Protein AF-A0A8T7A6J3-F1 (afdb_monomer)

pLDDT: mean 74.72, std 15.73, range [44.06, 95.0]

Solvent-accessible surface area (backbone atoms only — not comparable to full-atom values): 5690 Å² total; per-residue (Å²): 135,82,86,67,66,51,76,50,78,47,76,49,74,52,77,58,82,90,75,79,76,72,84,59,89,37,84,43,76,64,45,21,64,72,60,32,50,77,46,80,47,78,46,80,44,80,47,76,46,84,45,99,89,51,100,61,62,47,58,45,37,37,38,36,42,36,45,33,42,32,42,19,66,36,82,58,31,37,45,35,43,36,41,38,42,36,38,67,49,81,80,72,67,70,132

Radius of gyration: 21.56 Å; Cα contacts (8 Å, |Δi|>4): 183; chains: 1; bounding box: 50×22×57 Å

Sequence (95 aa):
MKKRTSFFIRFAFASLLLANLPPANATSLSSAFSEGSAKLDIRYRFETVDQQNLTKDANASTVRTRLGYQTGTVWGLNAYIEVDDVRRIGVADYN

Secondary structure (DSSP, 8-state):
----EEEEEEEEEEEPP-S-----S--SHHHHHHT-EEEEEEEEEEEEE--TTSSS-EEEEEEEEEEEEEPPPBTTEEEEEEEEEEEEES-----

Mean predicted aligned error: 11.52 Å

Foldseek 3Di:
DDFDKDKDKDKDKDADDPDDDDPDPAQDPVQQAVVKDKDKDKDKDWDWDDDPPDPDIFTWIKIKIKIKMKTDAHPRIIMIMMIIIMGIDDDGPDD

Nearest PDB structures (foldseek):
  6h04-assembly1_F  TM=4.3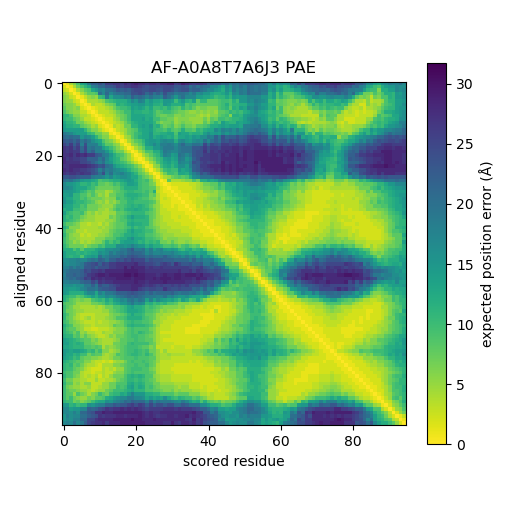12E-01  e=1.664E+00  Homo sapiens
  6h03-assembly1_F  TM=3.512E-01  e=1.006E+00  Homo sapiens
  6shc-assembly1_A-2  TM=3.673E-01  e=3.444E+00  Homo sapiens

Structure (mmCIF, N/CA/C/O backbone):
data_AF-A0A8T7A6J3-F1
#
_entry.id   AF-A0A8T7A6J3-F1
#
loop_
_atom_site.group_PDB
_atom_site.id
_atom_site.type_symbol
_atom_site.label_atom_id
_atom_site.label_alt_id
_atom_site.label_comp_id
_atom_site.label_asym_id
_atom_site.label_entity_id
_atom_site.label_seq_id
_atom_site.pdbx_PDB_ins_code
_atom_site.Cartn_x
_atom_site.Cartn_y
_atom_site.Cartn_z
_atom_site.occupancy
_atom_site.B_iso_or_equiv
_atom_site.auth_seq_id
_atom_site.auth_comp_id
_atom_site.auth_asym_id
_atom_site.auth_atom_id
_atom_site.pdbx_PDB_model_num
ATOM 1 N N . MET A 1 1 ? 25.783 8.261 -15.632 1.00 44.06 1 MET A N 1
ATOM 2 C CA . MET A 1 1 ? 24.400 8.787 -15.500 1.00 44.06 1 MET A CA 1
ATOM 3 C C . MET A 1 1 ? 23.816 8.443 -14.135 1.00 44.06 1 MET A C 1
ATOM 5 O O . MET A 1 1 ? 24.036 7.344 -13.641 1.00 44.06 1 MET A O 1
ATOM 9 N N . LYS A 1 2 ? 23.117 9.392 -13.498 1.00 45.72 2 LYS A N 1
ATOM 10 C CA . LYS A 1 2 ? 22.617 9.291 -12.115 1.00 45.72 2 LYS A CA 1
ATOM 11 C C . LYS A 1 2 ? 21.363 8.407 -12.083 1.00 45.72 2 LYS A C 1
ATOM 13 O O . LYS A 1 2 ? 20.361 8.766 -12.699 1.00 45.72 2 LYS A O 1
ATOM 18 N N . LYS A 1 3 ? 21.410 7.262 -11.390 1.00 54.22 3 LYS A N 1
ATOM 19 C CA . LYS A 1 3 ? 20.226 6.422 -11.137 1.00 54.22 3 LYS A CA 1
ATOM 20 C C . LYS A 1 3 ? 19.197 7.283 -10.394 1.00 54.22 3 LYS A C 1
ATOM 22 O O . LYS A 1 3 ? 19.422 7.658 -9.248 1.00 54.22 3 LYS A O 1
ATOM 27 N N . ARG A 1 4 ? 18.124 7.690 -11.077 1.00 59.56 4 ARG A N 1
ATOM 28 C CA . ARG A 1 4 ? 17.021 8.432 -10.460 1.00 59.56 4 ARG A CA 1
ATOM 29 C C . ARG A 1 4 ? 16.062 7.414 -9.857 1.00 59.56 4 ARG A C 1
ATOM 31 O O . ARG A 1 4 ? 15.316 6.763 -10.582 1.00 59.56 4 ARG A O 1
ATOM 38 N N . THR A 1 5 ? 16.145 7.273 -8.543 1.00 63.78 5 THR A N 1
ATOM 39 C CA . THR A 1 5 ? 15.159 6.571 -7.723 1.00 63.78 5 THR A CA 1
ATOM 40 C C . THR A 1 5 ? 14.351 7.637 -7.004 1.00 63.78 5 THR A C 1
ATOM 42 O O . THR A 1 5 ? 14.923 8.592 -6.472 1.00 63.78 5 THR A O 1
ATOM 45 N N . SER A 1 6 ? 13.031 7.513 -7.024 1.00 74.06 6 SER A N 1
ATOM 46 C CA . SER A 1 6 ? 12.141 8.409 -6.294 1.00 74.06 6 SER A CA 1
ATOM 47 C C . SER A 1 6 ? 11.330 7.580 -5.318 1.00 74.06 6 SER A C 1
ATOM 49 O O . SER A 1 6 ? 10.660 6.631 -5.716 1.00 74.06 6 SER A O 1
ATOM 51 N N . PHE A 1 7 ? 11.436 7.942 -4.046 1.00 73.19 7 PHE A N 1
ATOM 52 C CA . PHE A 1 7 ? 10.795 7.259 -2.937 1.00 73.19 7 PHE A CA 1
ATOM 53 C C . PHE A 1 7 ? 9.922 8.267 -2.200 1.00 73.19 7 PHE A C 1
ATOM 55 O O . PHE A 1 7 ? 10.396 9.349 -1.845 1.00 73.19 7 PHE A O 1
ATOM 62 N N . PHE A 1 8 ? 8.652 7.930 -2.006 1.00 79.94 8 PHE A N 1
ATOM 63 C CA . PHE A 1 8 ? 7.691 8.784 -1.318 1.00 79.94 8 PHE A CA 1
ATOM 64 C C . PHE A 1 8 ? 6.965 7.979 -0.246 1.00 79.94 8 PHE A C 1
ATOM 66 O O . PHE A 1 8 ? 6.552 6.847 -0.478 1.00 79.94 8 PHE A O 1
ATOM 73 N N . ILE A 1 9 ? 6.773 8.593 0.917 1.00 83.75 9 ILE A N 1
ATOM 74 C CA . ILE A 1 9 ? 5.906 8.076 1.975 1.00 83.75 9 ILE A CA 1
ATOM 75 C C . ILE A 1 9 ? 4.772 9.078 2.149 1.00 83.75 9 ILE A C 1
ATOM 77 O O . ILE A 1 9 ? 5.009 10.285 2.235 1.00 83.75 9 ILE A O 1
ATOM 81 N N . ARG A 1 10 ? 3.540 8.578 2.178 1.00 86.50 10 ARG A N 1
ATOM 82 C CA . ARG A 1 10 ? 2.329 9.366 2.400 1.00 86.50 10 ARG A CA 1
ATOM 83 C C . ARG A 1 10 ? 1.603 8.815 3.614 1.00 86.50 10 ARG A C 1
ATOM 85 O O . ARG A 1 10 ? 1.457 7.606 3.765 1.00 86.50 10 ARG A O 1
ATOM 92 N N . PHE A 1 11 ? 1.141 9.718 4.464 1.00 85.06 11 PHE A N 1
ATOM 93 C CA . PHE A 1 11 ? 0.324 9.394 5.622 1.00 85.06 11 PHE A CA 1
ATOM 94 C C . PHE A 1 11 ? -0.951 10.226 5.562 1.00 85.06 11 PHE A C 1
ATOM 96 O O . PHE A 1 11 ? -0.894 11.426 5.285 1.00 85.06 11 PHE A O 1
ATOM 103 N N . ALA A 1 12 ? -2.089 9.587 5.802 1.00 83.81 12 ALA A N 1
ATOM 104 C CA . ALA A 1 12 ? -3.374 10.251 5.908 1.00 83.81 12 ALA A CA 1
ATOM 105 C C . ALA A 1 12 ? -4.110 9.747 7.149 1.00 83.81 12 ALA A C 1
ATOM 107 O O . ALA A 1 12 ? -4.118 8.556 7.455 1.00 83.81 12 ALA A O 1
ATOM 108 N N . PHE A 1 13 ? -4.741 10.678 7.851 1.00 81.44 13 PHE A N 1
ATOM 109 C CA . PHE A 1 13 ? -5.570 10.410 9.014 1.00 81.44 13 PHE A CA 1
ATOM 110 C C . PHE A 1 13 ? -6.931 11.039 8.749 1.00 81.44 13 PHE A C 1
ATOM 112 O O . PHE A 1 13 ? -7.001 12.239 8.475 1.00 81.44 13 PHE A O 1
ATOM 119 N N . ALA A 1 14 ? -7.990 10.234 8.769 1.00 78.44 14 ALA A N 1
ATOM 120 C CA . ALA A 1 14 ? -9.343 10.722 8.552 1.00 78.44 14 ALA A CA 1
ATOM 121 C C . ALA A 1 14 ? -10.124 10.634 9.866 1.00 78.44 14 ALA A C 1
ATOM 123 O O . ALA A 1 14 ? -10.229 9.575 10.488 1.00 78.44 14 ALA A O 1
ATOM 124 N N . SER A 1 15 ? -10.665 11.778 10.286 1.00 70.00 15 SER A N 1
ATOM 125 C CA . SER A 1 15 ? -11.632 11.868 11.372 1.00 70.00 15 SER A CA 1
ATOM 126 C C . SER A 1 15 ? -13.029 12.081 10.798 1.00 70.00 15 SER A C 1
ATOM 128 O O . SER A 1 15 ? -13.235 12.901 9.901 1.00 70.00 15 SER A O 1
ATOM 130 N N . LEU A 1 16 ? -14.003 11.327 11.304 1.00 66.00 16 LEU A N 1
ATOM 131 C CA . LEU A 1 16 ? -15.409 11.516 10.967 1.00 66.00 16 LEU A CA 1
ATOM 132 C C . LEU A 1 16 ? -16.033 12.574 11.900 1.00 66.00 16 LEU A C 1
ATOM 134 O O . LEU A 1 16 ? -15.843 12.522 13.115 1.00 66.00 16 LEU A O 1
ATOM 138 N N . LEU A 1 17 ? -16.783 13.534 11.346 1.00 62.72 17 LEU A N 1
ATOM 139 C CA . LEU A 1 17 ? -17.563 14.515 12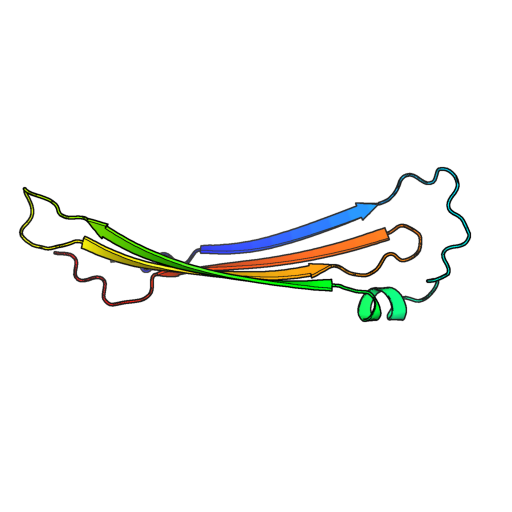.117 1.00 62.72 17 LEU A CA 1
ATOM 140 C C . LEU A 1 17 ? -18.601 13.785 12.993 1.00 62.72 17 LEU A C 1
ATOM 142 O O . LEU A 1 17 ? -19.425 13.035 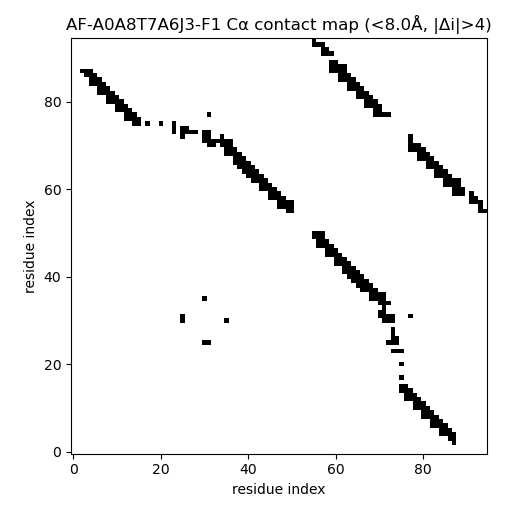12.472 1.00 62.72 17 LEU A O 1
ATOM 146 N N . LEU A 1 18 ? -18.558 14.006 14.316 1.00 59.78 18 LEU A N 1
ATOM 147 C CA . LEU A 1 18 ? -19.362 13.320 15.345 1.00 59.78 18 LEU A CA 1
ATOM 148 C C . LEU A 1 18 ? -20.857 13.713 15.352 1.00 59.78 18 LEU A C 1
ATOM 150 O O . LEU A 1 18 ? -21.410 14.092 16.383 1.00 59.78 18 LEU A O 1
ATOM 154 N N . ALA A 1 19 ? -21.552 13.601 14.225 1.00 53.44 19 ALA A N 1
ATOM 155 C CA . ALA A 1 19 ? -23.008 13.663 14.214 1.00 53.44 19 ALA A CA 1
ATOM 156 C C . ALA A 1 19 ? -23.575 12.236 14.217 1.00 53.44 19 ALA A C 1
ATOM 158 O O . ALA A 1 19 ? -23.771 11.629 13.171 1.00 53.44 19 ALA A O 1
ATOM 159 N N . ASN A 1 20 ? -23.852 11.725 15.420 1.00 56.75 20 ASN A N 1
ATOM 160 C CA . ASN A 1 20 ? -24.749 10.588 15.654 1.00 56.75 20 ASN A CA 1
ATOM 161 C C . ASN A 1 20 ? -24.286 9.227 15.083 1.00 56.75 20 ASN A C 1
ATOM 163 O O . ASN A 1 20 ? -24.962 8.607 14.262 1.00 56.75 20 ASN A O 1
ATOM 167 N N . LEU A 1 21 ? -23.135 8.731 15.548 1.00 55.94 21 LEU A N 1
ATOM 168 C CA . LEU A 1 21 ? -22.711 7.358 15.265 1.00 55.94 21 LEU A CA 1
ATOM 169 C C . LEU A 1 21 ? -23.528 6.355 16.107 1.00 55.94 21 LEU A C 1
ATOM 171 O O . LEU A 1 21 ? -23.618 6.536 17.325 1.00 55.94 21 LEU A O 1
ATOM 175 N N . PRO A 1 22 ? -24.073 5.272 15.513 1.00 55.78 22 PRO A N 1
ATOM 176 C CA . PRO A 1 22 ? -24.472 4.101 16.289 1.00 55.78 22 PRO A CA 1
ATOM 177 C C . PRO A 1 22 ? -23.253 3.584 17.074 1.00 55.78 22 PRO A C 1
ATOM 179 O O . PRO A 1 22 ? -22.120 3.826 16.644 1.00 55.78 22 PRO A O 1
ATOM 182 N N . PRO A 1 23 ? -23.441 2.914 18.229 1.00 56.25 23 PRO A N 1
ATOM 183 C CA . PRO A 1 23 ? -22.330 2.444 19.049 1.00 56.25 23 PRO A CA 1
ATOM 184 C C . PRO A 1 23 ? -21.361 1.657 18.170 1.00 56.25 23 PRO A C 1
ATOM 186 O O . PRO A 1 23 ? -21.723 0.637 17.594 1.00 56.25 23 PRO A O 1
ATOM 189 N N . ALA A 1 24 ? -20.146 2.183 18.013 1.00 57.28 24 ALA A N 1
ATOM 190 C CA . ALA A 1 24 ? -19.109 1.540 17.229 1.00 57.28 24 ALA A CA 1
ATOM 191 C C . ALA A 1 24 ? -18.831 0.167 17.855 1.00 57.28 24 ALA A C 1
ATOM 193 O O . ALA A 1 24 ? -18.224 0.080 18.920 1.00 57.28 24 ALA A O 1
ATOM 194 N N . ASN A 1 25 ? -19.284 -0.905 17.202 1.00 54.28 25 ASN A N 1
ATOM 195 C CA . ASN A 1 25 ? -19.052 -2.286 17.637 1.00 54.28 25 ASN A CA 1
ATOM 196 C C . ASN A 1 25 ? -17.552 -2.653 17.709 1.00 54.28 25 ASN A C 1
ATOM 198 O O . ASN A 1 25 ? -17.206 -3.669 18.303 1.00 54.28 25 ASN A O 1
ATOM 202 N N . ALA A 1 26 ? -16.667 -1.819 17.156 1.00 57.53 26 ALA A N 1
ATOM 203 C CA . ALA A 1 26 ? -15.217 -1.932 17.242 1.00 57.53 26 ALA A CA 1
ATOM 204 C C . ALA A 1 26 ? -14.650 -0.925 18.264 1.00 57.53 26 ALA A C 1
ATOM 206 O O . ALA A 1 26 ? -14.172 0.155 17.916 1.00 57.53 26 ALA A O 1
ATOM 207 N N . THR A 1 27 ? -14.709 -1.271 19.551 1.00 66.38 27 THR A N 1
ATOM 208 C CA . THR A 1 27 ? -14.086 -0.517 20.660 1.00 66.38 27 THR A CA 1
ATOM 209 C C . THR A 1 27 ? -12.609 -0.858 20.869 1.00 66.38 27 THR A C 1
ATOM 211 O O . THR A 1 27 ? -11.957 -0.250 21.716 1.00 66.38 27 THR A O 1
ATOM 214 N N . SER A 1 28 ? -12.071 -1.833 20.128 1.00 79.50 28 SER A N 1
ATOM 215 C CA . SER A 1 28 ? -10.730 -2.372 20.358 1.00 79.50 28 SER A CA 1
ATOM 216 C C . SER A 1 28 ? -9.705 -1.864 19.343 1.00 79.50 28 SER A C 1
ATOM 218 O O . SER A 1 28 ? -9.975 -1.758 18.149 1.00 79.50 28 SER A O 1
ATOM 220 N N . LEU A 1 29 ? -8.476 -1.609 19.794 1.00 80.75 29 LEU A N 1
ATOM 221 C CA . LEU A 1 29 ? -7.373 -1.293 18.883 1.00 80.75 29 LEU A CA 1
ATOM 222 C C . LEU A 1 29 ? -7.006 -2.502 18.000 1.00 80.75 29 LEU A C 1
ATOM 224 O O . LEU A 1 29 ? -6.550 -2.332 16.875 1.00 80.75 29 LEU A O 1
ATOM 228 N N . SER A 1 30 ? -7.265 -3.728 18.467 1.00 85.12 30 SER A N 1
ATOM 229 C CA . SER A 1 30 ? -7.092 -4.951 17.676 1.00 85.12 30 SER A CA 1
ATOM 230 C C . SER A 1 30 ? -7.976 -4.982 16.429 1.00 85.12 30 SER A C 1
ATOM 232 O O . SER A 1 30 ? -7.488 -5.372 15.370 1.00 85.12 30 SER A O 1
ATOM 234 N N . SER A 1 31 ? -9.227 -4.510 16.516 1.00 83.25 31 SER A N 1
ATOM 235 C CA . SER A 1 31 ? -10.134 -4.462 15.359 1.00 83.25 31 SER A CA 1
ATOM 236 C C . SER A 1 31 ? -9.649 -3.495 14.278 1.00 83.25 31 SER A C 1
ATOM 238 O O . SER A 1 31 ? -9.785 -3.799 13.098 1.00 83.25 31 SER A O 1
ATOM 240 N N . ALA A 1 32 ? -8.969 -2.397 14.641 1.00 85.19 32 ALA A N 1
ATOM 241 C CA . ALA A 1 32 ? -8.339 -1.513 13.652 1.00 85.19 32 ALA A CA 1
ATOM 242 C C . ALA A 1 32 ? -7.301 -2.242 12.781 1.00 85.19 32 ALA A C 1
ATOM 244 O O . ALA A 1 32 ? -7.168 -1.917 11.602 1.00 85.19 32 ALA A O 1
ATOM 245 N N . PHE A 1 33 ? -6.579 -3.225 13.328 1.00 86.94 33 PHE A N 1
ATOM 246 C CA . PHE A 1 33 ? -5.593 -3.987 12.559 1.00 86.94 33 PHE A CA 1
ATOM 247 C C . PHE A 1 33 ? -6.208 -5.180 11.818 1.00 86.94 33 PHE A C 1
ATOM 249 O O . PHE A 1 33 ? -5.838 -5.438 10.672 1.00 86.94 33 PHE A O 1
ATOM 256 N N . SER A 1 34 ? -7.152 -5.899 12.435 1.00 88.62 34 SER A N 1
ATOM 257 C CA . SER A 1 34 ? -7.776 -7.077 11.814 1.00 88.62 34 SER A CA 1
ATOM 258 C C . SER A 1 34 ? -8.768 -6.726 10.705 1.00 88.62 34 SER A C 1
ATOM 260 O O . SER A 1 34 ? -8.909 -7.489 9.757 1.00 88.62 34 SER A O 1
ATOM 262 N N . GLU A 1 35 ? -9.440 -5.578 10.806 1.00 88.81 35 GLU A N 1
ATOM 263 C CA . GLU A 1 35 ? -10.366 -5.065 9.783 1.00 88.81 35 GLU A CA 1
ATOM 264 C C . GLU A 1 35 ? -9.669 -4.131 8.780 1.00 88.81 35 GLU A C 1
ATOM 266 O O . GLU A 1 35 ? -10.310 -3.539 7.911 1.00 88.81 35 GLU A O 1
ATOM 271 N N . GLY A 1 36 ? -8.349 -3.968 8.903 1.00 88.62 36 GLY A N 1
ATOM 272 C CA . GLY A 1 36 ? -7.564 -3.165 7.979 1.00 88.62 36 GLY A CA 1
ATOM 273 C C . GLY A 1 36 ? -7.458 -3.793 6.587 1.00 88.62 36 GLY A C 1
ATOM 274 O O . GLY A 1 36 ? -7.493 -5.009 6.415 1.00 88.62 36 GLY A O 1
ATOM 275 N N . SER A 1 37 ? -7.275 -2.950 5.572 1.00 92.88 37 SER A N 1
ATOM 276 C CA . SER A 1 37 ? -7.097 -3.354 4.177 1.00 92.88 37 SER A CA 1
ATOM 277 C C . SER A 1 37 ? -5.697 -2.996 3.695 1.00 92.88 37 SER A C 1
ATOM 279 O O . SER A 1 37 ? -5.290 -1.834 3.727 1.00 92.88 37 SER A O 1
ATOM 281 N N . ALA A 1 38 ? -4.985 -3.988 3.162 1.00 94.38 38 ALA A N 1
ATOM 282 C CA . ALA A 1 38 ? -3.755 -3.770 2.409 1.00 94.38 38 ALA A CA 1
ATOM 283 C C . ALA A 1 38 ? -4.057 -3.550 0.917 1.00 94.38 38 ALA A C 1
ATOM 285 O O . ALA A 1 38 ? -5.004 -4.122 0.374 1.00 94.38 38 ALA A O 1
ATOM 286 N N . LYS A 1 39 ? -3.239 -2.734 0.250 1.00 93.56 39 LYS A N 1
ATOM 287 C CA . LYS A 1 39 ? -3.273 -2.484 -1.195 1.00 93.56 39 LYS A CA 1
ATOM 288 C C . LYS A 1 39 ? -1.870 -2.616 -1.769 1.00 93.56 39 LYS A C 1
ATOM 290 O O . LYS A 1 39 ? -0.928 -2.037 -1.236 1.00 93.56 39 LYS A O 1
ATOM 295 N N . LEU A 1 40 ? -1.748 -3.342 -2.875 1.00 94.81 40 LEU A N 1
ATOM 296 C CA . LEU A 1 40 ? -0.507 -3.489 -3.627 1.00 94.81 40 LEU A CA 1
ATOM 297 C C . LEU A 1 40 ? -0.762 -3.104 -5.088 1.00 94.81 40 LEU A C 1
ATOM 299 O O . LEU A 1 40 ? -1.600 -3.714 -5.747 1.00 94.81 40 LEU A O 1
ATOM 303 N N . ASP A 1 41 ? -0.038 -2.103 -5.587 1.00 94.06 41 ASP A N 1
ATOM 304 C CA . ASP A 1 41 ? -0.005 -1.723 -7.006 1.00 94.06 41 ASP A CA 1
ATOM 305 C C . ASP A 1 41 ? 1.438 -1.845 -7.500 1.00 94.06 41 ASP A C 1
ATOM 307 O O . ASP A 1 41 ? 2.368 -1.282 -6.922 1.00 94.06 41 ASP A O 1
ATOM 311 N N . ILE A 1 42 ? 1.627 -2.628 -8.559 1.00 92.38 42 ILE A N 1
ATOM 312 C CA . ILE A 1 42 ? 2.908 -2.752 -9.248 1.00 92.38 42 ILE A CA 1
ATOM 313 C C . ILE A 1 42 ? 2.674 -2.355 -10.696 1.00 92.38 42 ILE A C 1
ATOM 315 O O . ILE A 1 42 ? 1.849 -2.941 -11.396 1.00 92.38 42 ILE A O 1
ATOM 319 N N . ARG A 1 43 ? 3.435 -1.367 -11.164 1.00 91.19 43 ARG A N 1
ATOM 320 C CA . ARG A 1 43 ? 3.363 -0.867 -12.531 1.00 91.19 43 ARG A CA 1
ATOM 321 C C . ARG A 1 43 ? 4.726 -0.895 -13.184 1.00 91.19 43 ARG A C 1
ATOM 323 O O . ARG A 1 43 ? 5.588 -0.068 -12.887 1.00 91.19 43 ARG A O 1
ATOM 330 N N . TYR A 1 44 ? 4.875 -1.810 -14.129 1.00 87.94 44 TYR A N 1
ATOM 331 C CA . TYR A 1 44 ? 5.987 -1.811 -15.063 1.00 87.94 44 TYR A CA 1
ATOM 332 C C . TYR A 1 44 ? 5.663 -0.920 -16.264 1.00 87.94 44 TYR A C 1
ATOM 334 O O . TYR A 1 44 ? 4.552 -0.954 -16.794 1.00 87.94 44 TYR A O 1
ATOM 342 N N . ARG A 1 45 ? 6.627 -0.103 -16.681 1.00 86.56 45 ARG A N 1
ATOM 343 C CA . ARG A 1 45 ? 6.557 0.692 -17.903 1.00 86.56 45 ARG A CA 1
ATOM 344 C C . ARG A 1 45 ? 7.846 0.525 -18.689 1.00 86.56 45 ARG A C 1
ATOM 346 O O . ARG A 1 45 ? 8.927 0.767 -18.158 1.00 86.56 45 ARG A O 1
ATOM 353 N N . PHE A 1 46 ? 7.692 0.167 -19.953 1.00 80.38 46 PHE A N 1
ATOM 354 C CA . PHE A 1 46 ? 8.755 0.144 -20.942 1.00 80.38 46 PHE A CA 1
ATOM 355 C C . PHE A 1 46 ? 8.521 1.280 -21.940 1.00 80.38 46 PHE A C 1
ATOM 357 O O . PHE A 1 46 ? 7.406 1.445 -22.433 1.00 80.38 46 PHE A O 1
ATOM 364 N N . GLU A 1 47 ? 9.550 2.079 -22.188 1.00 70.00 47 GLU A N 1
ATOM 365 C CA . GLU A 1 47 ? 9.557 3.172 -23.156 1.00 70.00 47 GLU A CA 1
ATOM 366 C C . GLU A 1 47 ? 10.778 2.995 -24.067 1.00 70.00 47 GLU A C 1
ATOM 368 O O . GLU A 1 47 ? 11.905 2.848 -23.584 1.00 70.00 47 GLU A O 1
ATOM 373 N N . THR A 1 48 ? 10.545 3.029 -25.376 1.00 67.06 48 THR A N 1
ATOM 374 C CA . THR A 1 48 ? 11.585 3.081 -26.408 1.00 67.06 48 THR A CA 1
ATOM 375 C C . THR A 1 48 ? 11.423 4.397 -27.145 1.00 67.06 48 THR A C 1
ATOM 377 O O . THR A 1 48 ? 10.319 4.729 -27.579 1.00 67.06 48 THR A O 1
ATOM 380 N N . VAL A 1 49 ? 12.507 5.161 -27.257 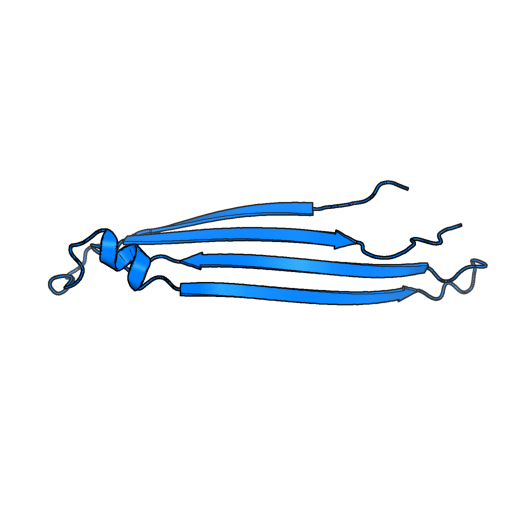1.00 67.88 49 VAL A N 1
ATOM 381 C CA . VAL A 1 49 ? 12.533 6.394 -28.044 1.00 67.88 49 VAL A CA 1
ATOM 382 C C . VAL A 1 49 ? 13.480 6.186 -29.215 1.00 67.88 49 VAL A C 1
ATOM 384 O O . VAL A 1 49 ? 14.686 6.052 -29.014 1.00 67.88 49 VAL A O 1
ATOM 387 N N . ASP A 1 50 ? 12.911 6.182 -30.417 1.00 61.47 50 ASP A N 1
ATOM 388 C CA . ASP A 1 50 ? 13.648 6.225 -31.677 1.00 61.47 50 ASP A CA 1
ATOM 389 C C . ASP A 1 50 ? 13.949 7.699 -32.004 1.00 61.47 50 ASP A C 1
ATOM 391 O O . ASP A 1 50 ? 13.041 8.520 -32.178 1.00 61.47 50 ASP A O 1
ATOM 395 N N . GLN A 1 51 ? 15.228 8.073 -31.980 1.00 58.72 51 GLN A N 1
ATOM 396 C CA . GLN A 1 51 ? 15.690 9.422 -32.299 1.00 58.72 51 GLN A CA 1
ATOM 397 C C . GLN A 1 51 ? 16.367 9.405 -33.667 1.00 58.72 51 GLN A C 1
ATOM 399 O O . GLN A 1 51 ? 17.536 9.057 -33.777 1.00 58.72 51 GLN A O 1
ATOM 404 N N . GLN A 1 52 ? 15.673 9.909 -34.692 1.00 59.22 52 GLN A N 1
ATOM 405 C CA . GLN A 1 52 ? 16.156 9.946 -36.084 1.00 59.22 52 GLN A CA 1
ATOM 406 C C . GLN A 1 52 ? 17.494 10.698 -36.301 1.00 59.22 52 GLN A C 1
ATOM 408 O O . GLN A 1 52 ? 18.082 10.587 -37.370 1.00 59.22 52 GLN A O 1
ATOM 413 N N . ASN A 1 53 ? 17.996 11.437 -35.300 1.00 56.78 53 ASN A N 1
ATOM 414 C CA . ASN A 1 53 ? 19.248 12.207 -35.353 1.00 56.78 53 ASN A CA 1
ATOM 415 C C . ASN A 1 53 ? 20.350 11.708 -34.387 1.00 56.78 53 ASN A C 1
ATOM 417 O O . ASN A 1 53 ? 21.382 12.370 -34.266 1.00 56.78 53 ASN A O 1
ATOM 421 N N . LEU A 1 54 ? 20.162 10.582 -33.682 1.00 53.44 54 LEU A N 1
ATOM 422 C CA . LEU A 1 54 ? 21.154 10.004 -32.759 1.00 53.44 54 LEU A CA 1
ATOM 423 C C . LEU A 1 54 ? 21.313 8.493 -33.008 1.00 53.44 54 LEU A C 1
ATOM 425 O O . LEU A 1 54 ? 20.347 7.780 -33.223 1.00 53.44 54 LEU A O 1
ATOM 429 N N . THR A 1 55 ? 22.549 7.987 -32.975 1.00 52.47 55 THR A N 1
ATOM 430 C CA . THR A 1 55 ? 22.921 6.624 -33.424 1.00 52.47 55 THR A CA 1
ATOM 431 C C . THR A 1 55 ? 22.503 5.485 -32.471 1.00 52.47 55 THR A C 1
ATOM 433 O O . THR A 1 55 ? 22.915 4.346 -32.678 1.00 52.47 55 THR A O 1
ATOM 436 N N . LYS A 1 56 ? 21.751 5.755 -31.394 1.00 51.19 56 LYS A N 1
ATOM 437 C CA . LYS A 1 56 ? 21.356 4.743 -30.397 1.00 51.19 56 LYS A CA 1
ATOM 438 C C . LYS A 1 56 ? 19.932 4.953 -29.889 1.00 51.19 56 LYS A C 1
ATOM 440 O O . LYS A 1 56 ? 19.585 6.054 -29.468 1.00 51.19 56 LYS A O 1
ATOM 445 N N . ASP A 1 57 ? 19.176 3.860 -29.832 1.00 54.19 57 ASP A N 1
ATOM 446 C CA . ASP A 1 57 ? 17.842 3.797 -29.235 1.00 54.19 57 ASP A CA 1
AT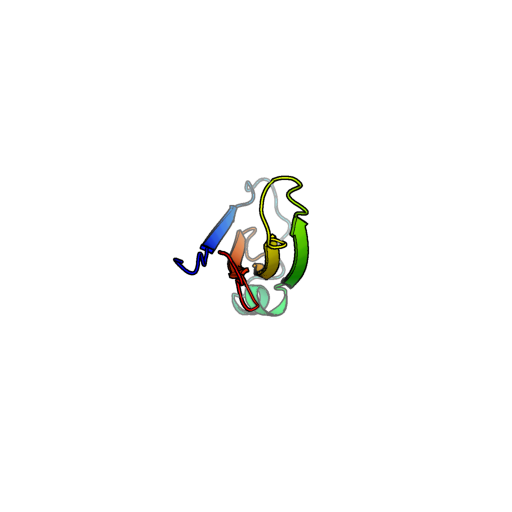OM 447 C C . ASP A 1 57 ? 17.902 4.051 -27.724 1.00 54.19 57 ASP A C 1
ATOM 449 O O . ASP A 1 57 ? 18.602 3.354 -26.982 1.00 54.19 57 ASP A O 1
ATOM 453 N N . ALA A 1 58 ? 17.131 5.022 -27.233 1.00 56.84 58 ALA A N 1
ATOM 454 C CA . ALA A 1 58 ? 17.024 5.259 -25.799 1.00 56.84 58 ALA A CA 1
ATOM 455 C C . ALA A 1 58 ? 15.963 4.326 -25.199 1.00 56.84 58 ALA A C 1
ATOM 457 O O . ALA A 1 58 ? 14.767 4.627 -25.198 1.00 56.84 58 ALA A O 1
ATOM 458 N N . ASN A 1 59 ? 16.417 3.195 -24.656 1.00 62.03 59 ASN A N 1
ATOM 459 C CA . ASN A 1 59 ? 15.567 2.250 -23.935 1.00 62.03 59 ASN A CA 1
ATOM 460 C C . ASN A 1 59 ? 15.450 2.625 -22.447 1.00 62.03 59 ASN A C 1
ATOM 462 O O . ASN A 1 59 ? 16.434 2.837 -21.723 1.00 62.03 59 ASN A O 1
ATOM 466 N N . ALA A 1 60 ? 14.216 2.705 -21.957 1.00 67.50 60 ALA A N 1
ATOM 467 C CA . ALA A 1 60 ? 13.898 3.068 -20.588 1.00 67.50 60 ALA A CA 1
ATOM 468 C C . ALA A 1 60 ? 12.865 2.114 -19.990 1.00 67.50 60 ALA A C 1
ATOM 470 O O . ALA A 1 60 ? 11.688 2.157 -20.328 1.00 67.50 60 ALA A O 1
ATOM 471 N N . SER A 1 61 ? 13.289 1.284 -19.034 1.00 73.88 61 SER A N 1
ATOM 472 C CA . SER A 1 61 ? 12.349 0.529 -18.203 1.00 73.88 61 SER A CA 1
ATOM 473 C C . SER A 1 61 ? 12.227 1.157 -16.818 1.00 73.88 61 SER A C 1
ATOM 475 O O . SER A 1 61 ? 13.227 1.445 -16.157 1.00 73.88 61 SER A O 1
ATOM 477 N N . THR A 1 62 ? 10.995 1.347 -16.358 1.00 82.75 62 THR A N 1
ATOM 478 C CA . THR A 1 62 ? 10.668 1.873 -15.029 1.00 82.75 62 THR A CA 1
ATOM 479 C C . THR A 1 62 ? 9.700 0.929 -14.329 1.00 82.75 62 THR A C 1
ATOM 481 O O . THR A 1 62 ? 8.706 0.503 -14.910 1.00 82.75 62 THR A O 1
ATOM 484 N N . VAL A 1 63 ? 9.968 0.623 -13.065 1.00 87.75 63 VAL A N 1
ATOM 485 C CA . VAL A 1 63 ? 9.036 -0.052 -12.158 1.00 87.75 63 VAL A CA 1
ATOM 486 C C . VAL A 1 63 ? 8.601 0.936 -11.100 1.00 87.75 63 VAL A C 1
ATOM 488 O O . VAL A 1 63 ? 9.424 1.634 -10.509 1.00 87.75 63 VAL A O 1
ATOM 491 N N . ARG A 1 64 ? 7.299 0.962 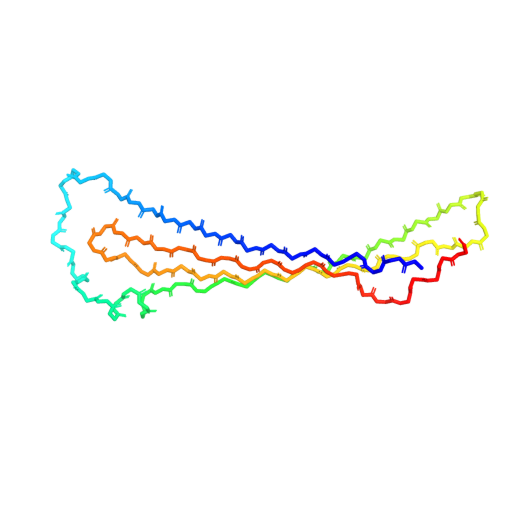-10.850 1.00 90.25 64 ARG A N 1
ATOM 492 C CA . ARG A 1 64 ? 6.701 1.569 -9.672 1.00 90.25 64 ARG A CA 1
ATOM 493 C C . ARG A 1 64 ? 6.065 0.476 -8.831 1.00 90.25 64 ARG A C 1
ATOM 495 O O . ARG A 1 64 ? 5.281 -0.305 -9.360 1.00 90.25 64 ARG A O 1
ATOM 502 N N . THR A 1 65 ? 6.364 0.484 -7.546 1.00 90.88 65 THR A N 1
ATOM 503 C CA . THR A 1 65 ? 5.740 -0.359 -6.535 1.00 90.88 65 THR A CA 1
ATOM 504 C C . THR A 1 65 ? 5.107 0.552 -5.499 1.00 90.88 65 THR A C 1
ATOM 506 O O . THR A 1 65 ? 5.769 1.446 -4.978 1.00 90.88 65 THR A O 1
ATOM 509 N N . ARG A 1 66 ? 3.831 0.331 -5.210 1.00 93.75 66 ARG A N 1
ATOM 510 C CA . ARG A 1 66 ? 3.053 1.057 -4.212 1.00 93.75 66 ARG A CA 1
ATOM 511 C C . ARG A 1 66 ? 2.457 0.063 -3.234 1.00 93.75 66 ARG A C 1
ATOM 513 O O . ARG A 1 66 ? 1.698 -0.820 -3.634 1.00 93.75 66 ARG A O 1
ATOM 520 N N . LEU A 1 67 ? 2.783 0.237 -1.961 1.00 95.00 67 LEU A N 1
ATOM 521 C CA . LEU A 1 67 ? 2.223 -0.533 -0.862 1.00 95.00 67 LEU A CA 1
ATOM 522 C C . LEU A 1 67 ? 1.443 0.406 0.052 1.00 95.00 67 LEU A C 1
ATOM 524 O O . LEU A 1 67 ? 2.008 1.347 0.601 1.00 95.00 67 LEU A O 1
ATOM 528 N N . GLY A 1 68 ? 0.153 0.142 0.212 1.00 94.69 68 GLY A N 1
ATOM 529 C CA . GLY A 1 68 ? -0.739 0.887 1.090 1.00 94.69 68 GLY A CA 1
ATOM 530 C C . GLY A 1 68 ? -1.337 -0.005 2.169 1.00 94.69 68 GLY A C 1
ATOM 531 O O . GLY A 1 68 ? -1.645 -1.169 1.913 1.00 94.69 68 GLY A O 1
ATOM 532 N N . TYR A 1 69 ? -1.546 0.542 3.360 1.00 94.25 69 TYR A N 1
ATOM 533 C CA . TYR A 1 69 ? -2.299 -0.109 4.426 1.00 94.25 69 TYR A CA 1
ATOM 534 C C . TYR A 1 69 ? -3.233 0.889 5.102 1.00 94.25 69 TYR A C 1
ATOM 536 O O . TYR A 1 69 ? -2.799 1.945 5.566 1.00 94.25 69 TYR A O 1
ATOM 544 N N . GLN A 1 70 ? -4.518 0.546 5.145 1.00 93.50 70 GLN A N 1
ATOM 545 C CA . GLN A 1 70 ? -5.563 1.302 5.825 1.00 93.50 70 GLN A CA 1
ATOM 546 C C . GLN A 1 70 ? -6.049 0.509 7.030 1.00 93.50 70 GLN A C 1
ATOM 548 O O . GLN A 1 70 ? -6.376 -0.664 6.880 1.00 93.50 70 GLN A O 1
ATOM 553 N N . THR A 1 71 ? -6.142 1.131 8.201 1.00 91.62 71 THR A N 1
ATOM 554 C CA . THR A 1 71 ? -6.764 0.496 9.368 1.00 91.62 71 THR A CA 1
ATOM 555 C C . THR A 1 71 ? -8.284 0.427 9.203 1.00 91.62 71 THR A C 1
ATOM 557 O O . THR A 1 71 ? -8.886 1.245 8.499 1.00 91.62 71 THR A O 1
ATOM 560 N N . GLY A 1 72 ? -8.914 -0.506 9.913 1.00 86.81 72 GLY A N 1
ATOM 561 C CA . GLY A 1 72 ? -10.346 -0.460 10.193 1.00 86.81 72 GLY A CA 1
ATOM 562 C C . GLY A 1 72 ? -10.731 0.804 10.971 1.00 86.81 72 GLY A C 1
ATOM 563 O O . GLY A 1 72 ? -9.867 1.539 11.470 1.00 86.81 72 GLY A O 1
ATOM 564 N N . THR A 1 73 ? -12.032 1.070 11.064 1.00 85.62 73 THR A N 1
ATOM 565 C CA . THR A 1 73 ? -12.552 2.254 11.755 1.00 85.62 73 THR A CA 1
ATOM 566 C C . THR A 1 73 ? -12.785 1.957 13.233 1.00 85.62 73 THR A C 1
ATOM 568 O O . THR A 1 73 ? -13.649 1.159 13.581 1.00 85.62 73 THR A O 1
ATOM 571 N N . VAL A 1 74 ? -12.065 2.656 14.112 1.00 82.62 74 VAL A N 1
ATOM 572 C CA . VAL A 1 74 ? -12.251 2.587 15.571 1.00 82.62 74 VAL A CA 1
ATOM 573 C C . VAL A 1 74 ? -12.684 3.958 16.060 1.00 82.62 74 VAL A C 1
ATOM 575 O O . VAL A 1 74 ? -12.030 4.955 15.772 1.00 82.62 74 VAL A O 1
ATOM 578 N N . TRP A 1 75 ? -13.821 4.027 16.751 1.00 78.31 75 TRP A N 1
ATOM 579 C CA . TRP A 1 75 ? -14.415 5.290 17.225 1.00 78.31 75 TRP A CA 1
ATOM 580 C C . TRP A 1 75 ? -14.591 6.364 16.132 1.00 78.31 75 TRP A C 1
ATOM 582 O O . TRP A 1 75 ? -14.485 7.557 16.399 1.00 78.31 75 TRP A O 1
ATOM 592 N N . GLY A 1 76 ? -14.841 5.951 14.885 1.00 76.56 76 GLY A N 1
ATOM 593 C CA . GLY A 1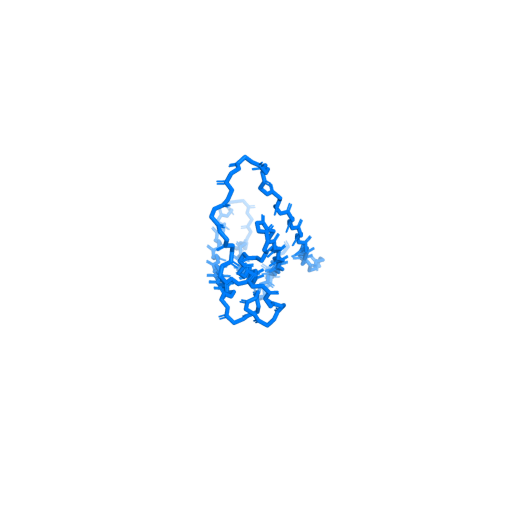 76 ? -14.958 6.879 13.752 1.00 76.56 76 GLY A CA 1
ATOM 594 C C . GLY A 1 76 ? -13.619 7.412 13.223 1.00 76.56 76 GLY A C 1
ATOM 595 O O . GLY A 1 76 ? -13.616 8.329 12.403 1.00 76.56 76 GLY A O 1
ATOM 596 N N . LEU A 1 77 ? -12.493 6.847 13.667 1.00 82.25 77 LEU A N 1
ATOM 597 C CA . LEU A 1 77 ? -11.143 7.185 13.219 1.00 82.25 77 LEU A CA 1
ATOM 598 C C . LEU A 1 77 ? -10.553 6.056 12.378 1.00 82.25 77 LEU A C 1
ATOM 600 O O . LEU A 1 77 ? -10.737 4.876 12.685 1.00 82.25 77 LEU A O 1
ATOM 604 N N . ASN A 1 78 ? -9.798 6.421 11.348 1.00 87.31 78 ASN A N 1
ATOM 605 C CA . ASN A 1 78 ? -8.944 5.499 10.611 1.00 87.31 78 ASN A CA 1
ATOM 606 C C . ASN A 1 78 ? -7.618 6.164 10.214 1.00 87.31 78 ASN A C 1
ATOM 608 O O . ASN A 1 78 ? -7.490 7.390 10.134 1.00 87.31 78 ASN A O 1
ATOM 612 N N . ALA A 1 79 ? -6.614 5.329 9.969 1.00 89.94 79 ALA A N 1
ATOM 613 C CA . ALA A 1 79 ? -5.306 5.751 9.499 1.00 89.94 79 ALA A CA 1
ATOM 614 C C . ALA A 1 79 ? -4.959 5.033 8.195 1.00 89.94 79 ALA A C 1
ATOM 616 O O . ALA A 1 79 ? -5.310 3.869 7.993 1.00 89.94 79 ALA A O 1
ATOM 617 N N . TYR A 1 80 ? -4.246 5.731 7.318 1.00 93.12 80 TYR A N 1
ATOM 618 C CA . TYR A 1 80 ? -3.720 5.192 6.075 1.00 93.12 80 TYR A CA 1
ATOM 619 C C . TYR A 1 80 ? -2.246 5.554 5.925 1.00 93.12 80 TYR A C 1
ATOM 621 O O . TYR A 1 80 ? -1.862 6.718 6.062 1.00 93.12 80 TYR A O 1
ATOM 629 N N . ILE A 1 81 ? -1.429 4.556 5.604 1.00 92.81 81 ILE A N 1
ATOM 630 C CA . ILE A 1 81 ? -0.030 4.736 5.228 1.00 92.81 81 ILE A CA 1
ATOM 631 C C . ILE A 1 81 ? 0.199 4.159 3.838 1.00 92.81 81 ILE A C 1
ATOM 633 O O . ILE A 1 81 ? -0.291 3.079 3.514 1.00 92.81 81 ILE A O 1
ATOM 637 N N . G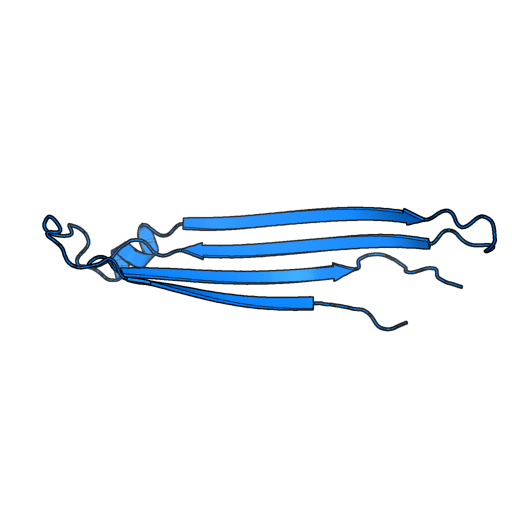LU A 1 82 ? 0.952 4.881 3.018 1.00 92.75 82 GLU A N 1
ATOM 638 C CA . GLU A 1 82 ? 1.324 4.466 1.671 1.00 92.75 82 GLU A CA 1
ATOM 639 C C . GLU A 1 82 ? 2.812 4.717 1.435 1.00 92.75 82 GLU A C 1
ATOM 641 O O . GLU A 1 82 ? 3.346 5.782 1.758 1.00 92.75 82 GLU A O 1
ATOM 646 N N . VAL A 1 83 ? 3.477 3.719 0.863 1.00 91.12 83 VAL A N 1
ATOM 647 C CA . VAL A 1 83 ? 4.883 3.749 0.476 1.00 91.12 83 VAL A CA 1
ATOM 648 C C . VAL A 1 83 ? 4.972 3.518 -1.026 1.00 91.12 83 VAL A C 1
ATOM 650 O O . VAL A 1 83 ? 4.557 2.473 -1.527 1.00 91.12 83 VAL A O 1
ATOM 653 N N . ASP A 1 84 ? 5.546 4.493 -1.721 1.00 90.50 84 ASP A N 1
ATOM 654 C CA . ASP A 1 84 ? 5.773 4.488 -3.161 1.00 90.50 84 ASP A CA 1
ATOM 655 C C . ASP A 1 84 ? 7.270 4.404 -3.459 1.00 90.50 84 ASP A C 1
ATOM 657 O O . ASP A 1 84 ? 8.050 5.273 -3.063 1.00 90.50 84 ASP A O 1
ATOM 661 N N . ASP A 1 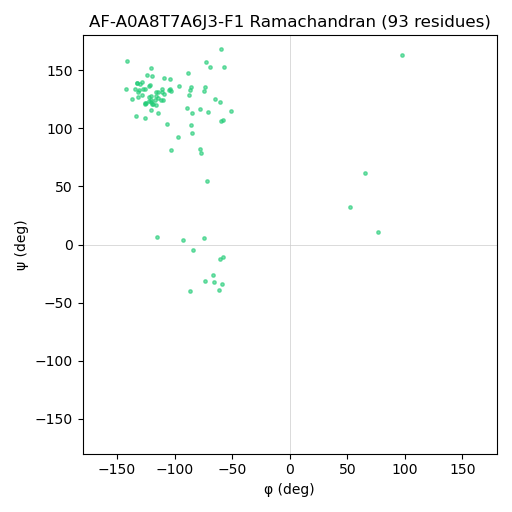85 ? 7.658 3.399 -4.236 1.00 87.38 85 ASP A N 1
ATOM 662 C CA . ASP A 1 85 ? 9.002 3.236 -4.777 1.00 87.38 85 ASP A CA 1
ATOM 663 C C . ASP A 1 85 ? 8.955 3.248 -6.306 1.00 87.38 85 ASP A C 1
ATOM 665 O O . ASP A 1 85 ? 8.287 2.424 -6.930 1.00 87.38 85 ASP A O 1
ATOM 669 N N . VAL A 1 86 ? 9.668 4.188 -6.925 1.00 86.62 86 VAL A N 1
ATOM 670 C CA . VAL A 1 86 ? 9.805 4.281 -8.381 1.00 86.62 86 VAL A CA 1
ATOM 671 C C . VAL A 1 86 ? 11.277 4.176 -8.741 1.00 86.62 86 VAL A C 1
ATOM 673 O O . VAL A 1 86 ? 12.082 5.056 -8.419 1.00 86.62 86 VAL A O 1
ATOM 676 N N . ARG A 1 87 ? 11.624 3.107 -9.455 1.00 82.00 87 ARG A N 1
ATOM 677 C CA . ARG A 1 87 ? 12.993 2.811 -9.875 1.00 82.00 87 ARG A CA 1
ATOM 678 C C . ARG A 1 87 ? 13.066 2.535 -11.368 1.00 82.00 87 ARG A C 1
ATOM 680 O O . ARG A 1 87 ? 12.238 1.822 -11.930 1.00 82.00 87 ARG A O 1
ATOM 687 N N . ARG A 1 88 ? 14.111 3.050 -12.014 1.00 76.69 88 ARG A N 1
ATOM 688 C CA . ARG A 1 88 ? 14.510 2.545 -13.330 1.00 76.69 88 ARG A CA 1
ATOM 689 C C . ARG A 1 88 ? 15.179 1.185 -13.176 1.00 76.69 88 ARG A C 1
ATOM 691 O O . ARG A 1 88 ? 16.030 1.012 -12.304 1.00 76.69 88 ARG A O 1
ATOM 698 N N . ILE A 1 89 ? 14.813 0.252 -14.042 1.00 69.50 89 ILE A N 1
ATOM 699 C CA . ILE A 1 89 ? 15.448 -1.061 -14.158 1.00 69.50 89 ILE A CA 1
ATOM 700 C C . ILE A 1 89 ? 16.014 -1.235 -15.572 1.00 69.50 89 ILE A C 1
ATOM 702 O O . ILE A 1 89 ? 15.547 -0.600 -16.510 1.00 69.50 89 ILE A O 1
ATOM 706 N N . GLY A 1 90 ? 17.064 -2.041 -15.714 1.00 63.19 90 GLY A N 1
ATOM 707 C CA . GLY A 1 90 ? 17.755 -2.263 -16.989 1.00 63.19 90 GLY A CA 1
ATOM 708 C C . GLY A 1 90 ? 19.024 -1.427 -17.197 1.00 63.19 90 GLY A C 1
ATOM 709 O O . GLY A 1 90 ? 19.283 -0.441 -16.498 1.00 63.19 90 GLY A O 1
ATOM 710 N N . VAL A 1 91 ? 19.829 -1.875 -18.162 1.00 50.75 91 VAL A N 1
ATOM 711 C CA . VAL A 1 91 ? 21.019 -1.179 -18.662 1.00 50.75 91 VAL A CA 1
ATOM 712 C C . VAL A 1 91 ? 20.561 0.034 -19.456 1.00 50.75 91 VAL A C 1
ATOM 714 O O . VAL A 1 91 ? 19.869 -0.060 -20.463 1.00 50.75 91 VAL A O 1
ATOM 717 N N . ALA A 1 92 ? 20.887 1.199 -18.919 1.00 51.53 92 ALA A N 1
ATOM 718 C CA . ALA A 1 92 ? 20.743 2.460 -19.605 1.00 51.53 92 ALA A CA 1
ATOM 719 C C . ALA A 1 92 ? 21.918 2.570 -20.588 1.00 51.53 92 ALA A C 1
ATOM 721 O O . ALA A 1 92 ? 22.926 3.187 -20.250 1.00 51.53 92 ALA A O 1
ATOM 722 N N . ASP A 1 93 ? 21.807 1.944 -21.760 1.00 44.69 93 ASP A N 1
ATOM 723 C CA . ASP A 1 93 ? 22.751 2.162 -22.859 1.00 44.69 93 ASP A CA 1
ATOM 724 C C . ASP A 1 93 ? 22.418 3.502 -23.517 1.00 44.69 93 ASP A C 1
ATOM 726 O O . ASP A 1 93 ? 21.751 3.581 -24.542 1.00 44.69 93 ASP A O 1
ATOM 730 N N . TYR A 1 94 ? 22.846 4.581 -22.873 1.00 44.06 94 TYR A N 1
ATOM 731 C CA . TYR A 1 94 ? 22.889 5.900 -23.491 1.00 44.06 94 TYR A CA 1
ATOM 732 C C . TYR A 1 94 ? 24.306 6.126 -24.024 1.00 44.06 94 TYR A C 1
ATOM 734 O O . TYR A 1 94 ? 25.279 5.815 -23.331 1.00 44.06 94 TYR A O 1
ATOM 742 N N . ASN A 1 95 ? 24.412 6.656 -25.243 1.00 44.28 95 ASN A N 1
ATOM 743 C CA . ASN A 1 95 ? 25.592 7.423 -25.651 1.00 44.28 95 ASN A CA 1
ATOM 744 C C . ASN A 1 95 ? 25.441 8.863 -25.162 1.00 44.28 95 ASN A C 1
ATOM 746 O O . ASN A 1 95 ? 24.296 9.367 -25.206 1.00 44.28 95 ASN A O 1
#